Protein AF-A0A4Q3EE95-F1 (afdb_monomer)

pLDDT: mean 84.9, std 8.35, range [61.72, 96.56]

Radius of gyration: 14.56 Å; Cα contacts (8 Å, |Δi|>4): 50; chains: 1; bounding box: 34×35×35 Å

Mean predicted aligned error: 6.21 Å

Structure (mmCIF, N/CA/C/O backbone):
data_AF-A0A4Q3EE95-F1
#
_entry.id   AF-A0A4Q3EE95-F1
#
loop_
_atom_site.group_PDB
_atom_site.id
_atom_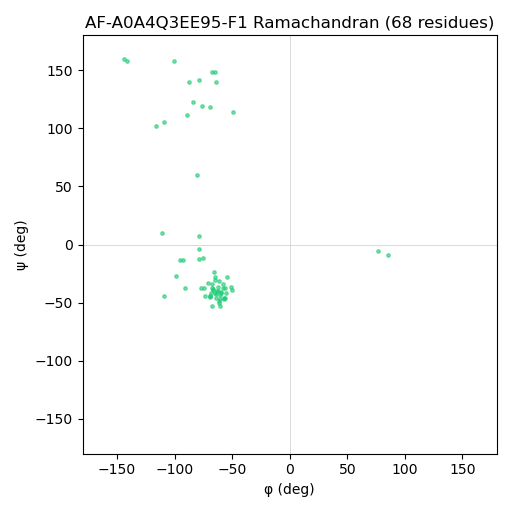site.type_symbol
_atom_site.label_atom_id
_atom_site.label_alt_id
_atom_site.label_comp_id
_atom_site.label_asym_id
_atom_site.label_entity_id
_atom_site.label_seq_id
_atom_site.pdbx_PDB_ins_code
_atom_site.Cartn_x
_atom_site.Cartn_y
_atom_site.Cartn_z
_atom_site.occupancy
_atom_site.B_iso_or_equiv
_atom_site.auth_seq_id
_atom_site.auth_comp_id
_atom_site.auth_asym_id
_atom_site.auth_atom_id
_atom_site.pdbx_PDB_model_num
ATOM 1 N N . MET A 1 1 ? -0.618 2.422 -19.414 1.00 62.16 1 MET A N 1
ATOM 2 C CA . MET A 1 1 ? 0.099 3.234 -20.420 1.00 62.16 1 MET A CA 1
ATOM 3 C C . MET A 1 1 ? 1.407 3.766 -19.847 1.00 62.16 1 MET A C 1
ATOM 5 O O . MET A 1 1 ? 1.360 4.444 -18.821 1.00 62.16 1 MET A O 1
ATOM 9 N N . PRO A 1 2 ? 2.559 3.453 -20.462 1.00 74.25 2 PRO A N 1
ATOM 10 C CA . PRO A 1 2 ? 3.879 3.867 -19.977 1.00 74.25 2 PRO A CA 1
ATOM 11 C C . PRO A 1 2 ? 3.999 5.391 -19.824 1.00 74.25 2 PRO A C 1
ATOM 13 O O . PRO A 1 2 ? 4.522 5.856 -18.817 1.00 74.25 2 PRO A O 1
ATOM 16 N N . VAL A 1 3 ? 3.394 6.170 -20.725 1.00 78.19 3 VAL A N 1
ATOM 17 C CA . VAL A 1 3 ? 3.399 7.647 -20.703 1.00 78.19 3 VAL A CA 1
ATOM 18 C C . VAL A 1 3 ? 2.828 8.230 -19.400 1.00 78.19 3 VAL A C 1
ATOM 20 O O . VAL A 1 3 ? 3.463 9.064 -18.756 1.00 78.19 3 VAL A O 1
ATOM 23 N N . LEU A 1 4 ? 1.678 7.727 -18.930 1.00 79.12 4 LEU A N 1
ATOM 24 C CA . LEU A 1 4 ? 1.100 8.142 -17.641 1.00 79.12 4 LEU A CA 1
ATOM 25 C C . LEU A 1 4 ? 2.020 7.818 -16.457 1.00 79.12 4 LEU A C 1
ATOM 27 O O . LEU A 1 4 ? 2.028 8.529 -15.451 1.00 79.12 4 LEU A O 1
ATOM 31 N N . ARG A 1 5 ? 2.791 6.735 -16.567 1.00 79.56 5 ARG A N 1
ATOM 32 C CA . ARG A 1 5 ? 3.736 6.287 -15.544 1.00 79.56 5 ARG A CA 1
ATOM 33 C C . ARG A 1 5 ? 4.917 7.251 -15.434 1.00 79.56 5 ARG A C 1
ATOM 35 O O . ARG A 1 5 ? 5.275 7.639 -14.324 1.00 79.56 5 ARG A O 1
ATOM 42 N N . PHE A 1 6 ? 5.455 7.684 -16.575 1.00 81.12 6 PHE A N 1
ATOM 43 C CA . PHE A 1 6 ? 6.508 8.697 -16.654 1.00 81.12 6 PHE A CA 1
ATOM 44 C C . PHE A 1 6 ? 6.047 10.042 -16.083 1.00 81.12 6 PHE A C 1
ATOM 46 O O . PHE A 1 6 ? 6.710 10.586 -15.199 1.00 81.12 6 PHE A O 1
ATOM 53 N N . TYR A 1 7 ? 4.871 10.533 -16.488 1.00 82.81 7 TYR A N 1
ATOM 54 C CA . TYR A 1 7 ? 4.315 11.774 -15.940 1.00 82.81 7 TYR A CA 1
ATOM 55 C C . TYR A 1 7 ? 4.184 11.721 -14.409 1.00 82.81 7 TYR A C 1
ATOM 57 O O . TYR A 1 7 ? 4.628 12.630 -13.703 1.00 82.81 7 TYR A O 1
ATOM 65 N N . LYS A 1 8 ? 3.646 10.617 -13.870 1.00 79.19 8 LYS A N 1
ATOM 66 C CA . LYS A 1 8 ? 3.504 10.43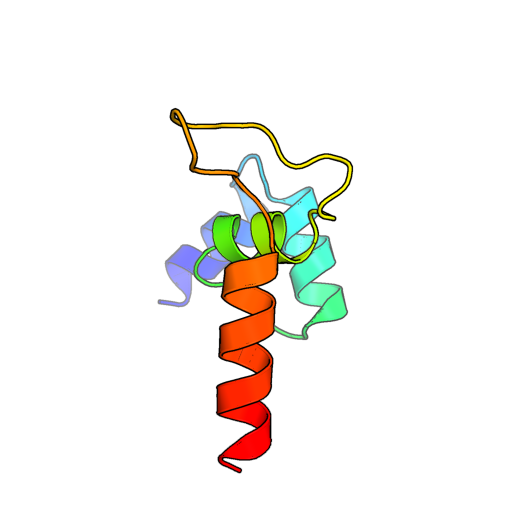1 -12.418 1.00 79.19 8 LYS A CA 1
ATOM 67 C C . LYS A 1 8 ? 4.844 10.415 -11.684 1.00 79.19 8 LYS A C 1
ATOM 69 O O . LYS A 1 8 ? 4.921 10.943 -10.575 1.00 79.19 8 LYS A O 1
ATOM 74 N N . LEU A 1 9 ? 5.885 9.846 -12.286 1.00 79.75 9 LEU A N 1
ATOM 75 C CA . LEU A 1 9 ? 7.194 9.710 -11.649 1.00 79.75 9 LEU A CA 1
ATOM 76 C C . LEU A 1 9 ? 7.998 11.018 -11.629 1.00 79.75 9 LEU A C 1
ATOM 78 O O . LEU A 1 9 ? 8.707 11.280 -10.654 1.00 79.75 9 LEU A O 1
ATOM 82 N N . TYR A 1 10 ? 7.905 11.820 -12.691 1.00 80.88 10 TYR A N 1
ATOM 83 C CA . TYR A 1 10 ? 8.780 12.980 -12.882 1.00 80.88 10 TYR A CA 1
ATOM 84 C C . TYR A 1 10 ? 8.060 14.320 -12.705 1.00 80.88 10 TYR A C 1
ATOM 86 O O . TYR A 1 10 ? 8.579 15.189 -12.004 1.00 80.88 10 TYR A O 1
ATOM 94 N N . LEU A 1 11 ? 6.862 14.481 -13.274 1.00 83.19 11 LEU A N 1
ATOM 95 C CA . LEU A 1 11 ? 6.170 15.774 -13.333 1.00 83.19 11 LEU A CA 1
ATOM 96 C C . LEU A 1 11 ? 5.103 15.953 -12.246 1.00 83.19 11 LEU A C 1
ATOM 98 O O . LEU A 1 11 ? 4.827 17.085 -11.859 1.00 83.19 11 LEU A O 1
ATOM 102 N N . SER A 1 12 ? 4.504 14.874 -11.730 1.00 84.38 12 SER A N 1
ATOM 103 C CA . SER A 1 12 ? 3.385 15.024 -10.790 1.00 84.38 12 SER A CA 1
ATOM 104 C C . SER A 1 12 ? 3.785 15.693 -9.461 1.00 84.38 12 SER A C 1
ATOM 106 O O . SER A 1 12 ? 4.888 15.455 -8.953 1.00 84.38 12 SER A O 1
ATOM 108 N N . PRO A 1 13 ? 2.876 16.449 -8.814 1.00 84.12 13 PRO A N 1
ATOM 109 C CA . PRO A 1 13 ? 3.109 17.001 -7.473 1.00 84.12 13 PRO A CA 1
ATOM 110 C C . PRO A 1 13 ? 3.416 15.909 -6.436 1.00 84.12 13 PRO A C 1
ATOM 112 O O . PRO A 1 13 ? 4.253 16.073 -5.551 1.00 84.12 13 PRO A O 1
ATOM 115 N N . SER A 1 14 ? 2.796 14.737 -6.597 1.00 84.31 14 SER A N 1
ATOM 116 C CA . SER A 1 14 ? 2.983 13.554 -5.753 1.00 84.31 14 SER A CA 1
ATOM 117 C C . SER A 1 14 ? 4.254 12.743 -6.053 1.00 84.31 14 SER A C 1
ATOM 119 O O . SER A 1 14 ? 4.425 11.664 -5.485 1.00 84.31 14 SER A O 1
ATOM 121 N N . ARG A 1 15 ? 5.164 13.224 -6.917 1.00 87.56 15 ARG A N 1
ATOM 122 C CA . ARG A 1 15 ? 6.350 12.474 -7.384 1.00 87.56 15 ARG A CA 1
ATOM 123 C C . ARG A 1 15 ? 7.198 11.866 -6.268 1.00 87.56 15 ARG A C 1
ATOM 125 O O . ARG A 1 15 ? 7.696 10.759 -6.434 1.00 87.56 15 ARG A O 1
ATOM 132 N N . LYS A 1 16 ? 7.351 12.551 -5.126 1.00 90.00 16 LYS A N 1
ATOM 133 C CA . LYS A 1 16 ? 8.126 12.038 -3.979 1.00 90.00 16 LYS A CA 1
ATOM 134 C C . LYS A 1 16 ? 7.512 10.745 -3.439 1.00 90.00 16 LYS A C 1
ATOM 136 O O . LYS A 1 16 ? 8.199 9.736 -3.337 1.00 90.00 16 LYS A O 1
ATOM 141 N N . TYR A 1 17 ? 6.204 10.761 -3.187 1.00 90.56 17 TYR A N 1
ATOM 142 C CA . TYR A 1 17 ? 5.464 9.594 -2.714 1.00 90.56 17 TYR A CA 1
ATOM 143 C C . TYR A 1 17 ? 5.460 8.467 -3.755 1.00 90.56 17 TYR A C 1
ATOM 145 O O . TYR A 1 17 ? 5.710 7.316 -3.421 1.00 90.56 17 TYR A O 1
ATOM 153 N N . VAL A 1 18 ? 5.264 8.800 -5.035 1.00 91.06 18 VAL A N 1
ATOM 154 C CA . VAL A 1 18 ? 5.285 7.813 -6.129 1.00 91.06 18 VAL A CA 1
ATOM 155 C C . VAL A 1 18 ? 6.658 7.149 -6.276 1.00 91.06 18 VAL A C 1
ATOM 157 O O . VAL A 1 18 ? 6.719 5.945 -6.508 1.00 91.06 18 VAL A O 1
ATOM 160 N N . LYS A 1 19 ? 7.756 7.901 -6.129 1.00 91.69 19 LYS A N 1
ATOM 161 C CA . LYS A 1 19 ? 9.120 7.350 -6.153 1.00 91.69 19 LYS A CA 1
ATOM 162 C C . LYS A 1 19 ? 9.370 6.400 -4.984 1.00 91.69 19 LYS A C 1
ATOM 164 O O . LYS A 1 19 ? 9.868 5.306 -5.217 1.00 91.69 19 LYS A O 1
ATOM 169 N N . LEU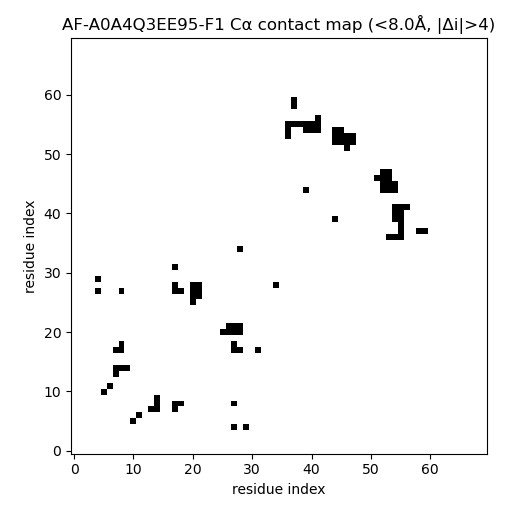 A 1 20 ? 8.976 6.782 -3.766 1.00 92.69 20 LEU A N 1
ATOM 170 C CA . LEU A 1 20 ? 9.062 5.897 -2.598 1.00 92.69 20 LEU A CA 1
ATOM 171 C C . LEU A 1 20 ? 8.289 4.599 -2.838 1.00 92.69 20 LEU A C 1
ATOM 173 O O . LEU A 1 20 ? 8.818 3.514 -2.624 1.00 92.69 20 LEU A O 1
ATOM 177 N N . LEU A 1 21 ? 7.070 4.710 -3.366 1.00 92.31 21 LEU A N 1
ATOM 178 C CA . LEU A 1 21 ? 6.245 3.544 -3.641 1.00 92.31 21 LEU A CA 1
ATOM 179 C C . LEU A 1 21 ? 6.816 2.652 -4.740 1.00 92.31 21 LEU A C 1
ATOM 181 O O . LEU A 1 21 ? 6.773 1.435 -4.616 1.00 92.31 21 LEU A O 1
ATOM 185 N N . LYS A 1 22 ? 7.391 3.249 -5.788 1.00 92.00 22 LYS A N 1
ATOM 186 C CA . LYS A 1 22 ? 8.107 2.507 -6.829 1.00 92.00 22 LYS A CA 1
ATOM 187 C C . LYS A 1 22 ? 9.286 1.733 -6.240 1.00 92.00 22 LYS A C 1
ATOM 189 O O . LYS A 1 22 ? 9.490 0.592 -6.633 1.00 92.00 22 LYS A O 1
ATOM 194 N N . ASN A 1 23 ? 10.041 2.339 -5.326 1.00 93.75 23 ASN 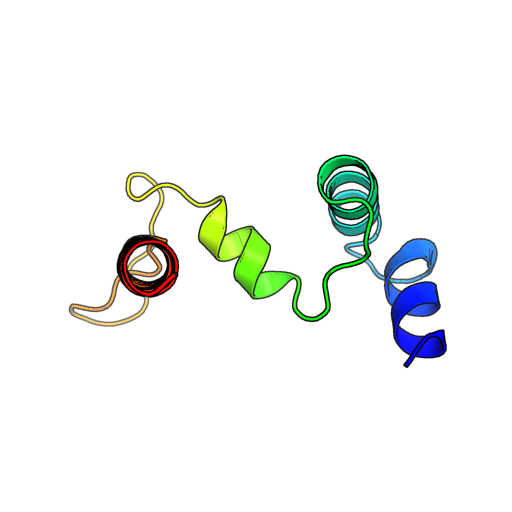A N 1
ATOM 195 C CA . ASN A 1 23 ? 11.180 1.683 -4.687 1.00 93.75 23 ASN A CA 1
ATOM 196 C C . ASN A 1 23 ? 10.738 0.525 -3.782 1.00 93.75 23 ASN A C 1
ATOM 198 O O . ASN A 1 23 ? 11.401 -0.502 -3.766 1.00 93.75 23 ASN A O 1
ATOM 202 N N . LEU A 1 24 ? 9.616 0.675 -3.071 1.00 93.06 24 LEU A N 1
ATOM 203 C CA . LEU A 1 24 ? 9.079 -0.360 -2.185 1.00 93.06 24 LEU A CA 1
ATOM 204 C C . LEU A 1 24 ? 8.433 -1.528 -2.949 1.00 93.06 24 LEU A C 1
ATOM 206 O O . LEU A 1 24 ? 8.633 -2.681 -2.596 1.00 93.06 24 LEU A O 1
ATOM 210 N N . LEU A 1 25 ? 7.635 -1.229 -3.979 1.00 91.94 25 LEU A N 1
ATOM 211 C CA . LEU A 1 25 ? 6.811 -2.216 -4.690 1.00 91.94 25 LEU A CA 1
ATOM 212 C C . LEU A 1 25 ? 7.474 -2.769 -5.960 1.00 91.94 25 LEU A C 1
ATOM 214 O O . LEU A 1 25 ? 6.954 -3.698 -6.569 1.00 91.94 25 LEU A O 1
ATOM 218 N N . GLY A 1 26 ? 8.550 -2.144 -6.444 1.00 92.00 26 GLY A N 1
ATOM 219 C CA . GLY A 1 26 ? 9.181 -2.466 -7.730 1.00 92.00 26 GLY A CA 1
ATOM 220 C C . GLY A 1 26 ? 8.426 -1.939 -8.961 1.00 92.00 26 GLY A C 1
ATOM 221 O O . GLY A 1 26 ? 8.930 -2.008 -10.082 1.00 92.00 26 GLY A O 1
ATOM 222 N N . PHE A 1 27 ? 7.238 -1.348 -8.790 1.00 90.94 27 PHE A N 1
ATOM 223 C CA . PHE A 1 27 ? 6.445 -0.790 -9.885 1.00 90.94 27 PHE A CA 1
ATOM 224 C C . PHE A 1 27 ? 5.754 0.521 -9.506 1.00 90.94 27 PHE A C 1
ATOM 226 O O . PHE A 1 27 ? 5.507 0.826 -8.344 1.00 90.94 27 PHE A O 1
ATOM 233 N N . VAL A 1 28 ? 5.404 1.326 -10.514 1.00 89.12 28 VAL A N 1
ATOM 234 C CA . VAL A 1 28 ? 4.666 2.576 -10.277 1.00 89.12 28 VAL A CA 1
ATOM 235 C C . VAL A 1 28 ? 3.167 2.274 -10.171 1.00 89.12 28 VAL A C 1
ATOM 237 O O . VAL A 1 28 ? 2.601 1.741 -11.141 1.00 89.12 28 VAL A O 1
ATOM 240 N N . PRO A 1 29 ? 2.520 2.638 -9.048 1.00 87.75 29 PRO A N 1
ATOM 241 C CA . PRO A 1 29 ? 1.107 2.371 -8.798 1.00 87.75 29 PRO A CA 1
ATOM 242 C C . PRO A 1 29 ? 0.200 3.109 -9.789 1.00 87.75 29 PRO A C 1
ATOM 244 O O . PRO A 1 29 ? 0.411 4.282 -10.111 1.00 87.75 29 PRO A O 1
ATOM 247 N N . GLY A 1 30 ? -0.855 2.429 -10.242 1.00 86.31 30 GLY A N 1
ATOM 248 C CA . GLY A 1 30 ? -1.879 3.020 -11.107 1.00 86.31 30 GLY A CA 1
ATOM 249 C C . GLY A 1 30 ? -2.700 4.086 -10.380 1.00 86.31 30 GLY A C 1
ATOM 250 O O . GLY A 1 30 ? -2.769 5.227 -10.837 1.00 86.31 30 GLY A O 1
ATOM 251 N N . ASN A 1 31 ? -3.263 3.749 -9.217 1.00 89.06 31 ASN A N 1
ATOM 252 C CA . ASN A 1 31 ? -4.054 4.666 -8.398 1.00 89.06 31 ASN A CA 1
ATOM 253 C C . ASN A 1 31 ? -3.376 4.924 -7.047 1.00 89.06 31 ASN A C 1
ATOM 255 O O . ASN A 1 31 ? -3.459 4.116 -6.131 1.00 89.06 31 ASN A O 1
ATOM 259 N N . ILE A 1 32 ? -2.732 6.083 -6.922 1.00 89.31 32 ILE A N 1
ATOM 260 C CA . ILE A 1 32 ? -1.958 6.483 -5.737 1.00 89.31 32 ILE A CA 1
ATOM 261 C C . ILE A 1 32 ? -2.858 6.641 -4.498 1.00 89.31 32 ILE A C 1
ATOM 263 O O . ILE A 1 32 ? -2.402 6.435 -3.374 1.00 89.31 32 ILE A O 1
ATOM 267 N N . MET A 1 33 ? -4.139 6.976 -4.687 1.00 88.31 33 MET A N 1
ATOM 26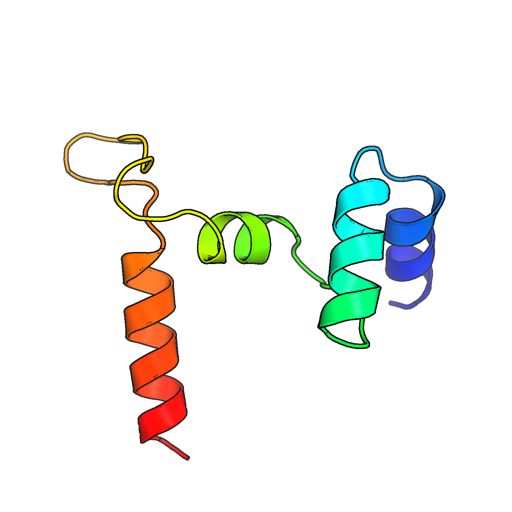8 C CA . MET A 1 33 ? -5.077 7.191 -3.582 1.00 88.31 33 MET A CA 1
ATOM 269 C C . MET A 1 33 ? -5.381 5.903 -2.818 1.00 88.31 33 MET A C 1
ATOM 271 O O . MET A 1 33 ? -5.521 5.957 -1.601 1.00 88.31 33 MET A O 1
ATOM 275 N N . LEU A 1 34 ? -5.419 4.753 -3.504 1.00 89.62 34 LEU A N 1
ATOM 276 C CA . LEU A 1 34 ? -5.631 3.453 -2.858 1.00 89.62 34 LEU A CA 1
ATOM 277 C C . LEU A 1 34 ? -4.476 3.100 -1.927 1.00 89.62 34 LEU A C 1
ATOM 279 O O . LEU A 1 34 ? -4.709 2.672 -0.806 1.00 89.62 34 LEU A O 1
ATOM 283 N N . TYR A 1 35 ? -3.240 3.362 -2.347 1.00 91.31 35 TYR A N 1
ATOM 284 C CA . TYR A 1 35 ? -2.075 3.120 -1.502 1.00 91.31 35 TYR A CA 1
ATOM 285 C C . TYR A 1 35 ? -2.034 4.082 -0.316 1.00 91.31 35 TYR A C 1
ATOM 287 O O . TYR A 1 35 ? -1.815 3.651 0.810 1.00 91.31 35 TYR A O 1
ATOM 295 N N . ARG A 1 36 ? -2.343 5.370 -0.522 1.00 89.19 36 ARG A N 1
ATOM 296 C CA . ARG A 1 36 ? -2.485 6.317 0.599 1.00 89.19 36 ARG A CA 1
ATOM 297 C C . ARG A 1 36 ? -3.554 5.875 1.596 1.00 89.19 36 ARG A C 1
ATOM 299 O O . ARG A 1 36 ? -3.371 6.081 2.791 1.00 89.19 36 ARG A O 1
ATOM 306 N N . LEU A 1 37 ? -4.657 5.303 1.111 1.00 89.62 37 LEU A N 1
ATOM 307 C CA . LEU A 1 37 ? -5.704 4.756 1.966 1.00 89.62 37 LEU A CA 1
ATOM 308 C C . LEU A 1 37 ? -5.221 3.501 2.699 1.00 89.62 37 LEU A C 1
ATOM 310 O O . LEU A 1 37 ? -5.423 3.424 3.902 1.00 89.62 37 LEU A O 1
ATOM 314 N N . ALA A 1 38 ? -4.536 2.581 2.016 1.00 90.69 38 ALA A N 1
ATOM 315 C CA . ALA A 1 38 ? -4.001 1.353 2.603 1.00 90.69 38 ALA A CA 1
ATOM 316 C C . ALA A 1 38 ? -3.003 1.624 3.744 1.00 90.69 38 ALA A C 1
ATOM 318 O O . ALA A 1 38 ? -3.073 0.976 4.783 1.00 90.69 38 ALA A O 1
ATOM 319 N N . PHE A 1 39 ? -2.129 2.627 3.593 1.00 88.19 39 PHE A N 1
ATOM 320 C CA . PHE A 1 39 ? -1.179 3.034 4.640 1.00 88.19 39 PHE A CA 1
ATOM 321 C C . PHE A 1 39 ? -1.797 3.896 5.751 1.00 88.19 39 PHE A C 1
ATOM 323 O O . PHE A 1 39 ? -1.099 4.258 6.700 1.00 88.19 39 PHE A O 1
ATOM 330 N N . ARG A 1 40 ? -3.080 4.270 5.662 1.00 85.81 40 ARG A N 1
ATOM 331 C CA . ARG A 1 40 ? -3.726 5.040 6.725 1.00 85.81 40 ARG A CA 1
ATOM 332 C C . ARG A 1 40 ? -4.334 4.109 7.763 1.00 85.81 40 ARG A C 1
ATOM 334 O O . ARG A 1 40 ? -5.363 3.491 7.524 1.00 85.81 40 ARG A O 1
ATOM 341 N N . HIS A 1 41 ? -3.743 4.122 8.949 1.00 83.44 41 HIS A N 1
ATOM 342 C CA . HIS A 1 41 ? -4.243 3.380 10.097 1.00 83.44 41 HIS A CA 1
ATOM 343 C C . HIS A 1 41 ? -5.588 3.924 10.621 1.00 83.44 41 HIS A C 1
ATOM 345 O O . HIS A 1 41 ? -5.842 5.136 10.594 1.00 83.44 41 HIS A O 1
ATOM 351 N N . LYS A 1 42 ? -6.422 3.028 11.173 1.00 78.62 42 LYS A N 1
ATOM 352 C CA . LYS A 1 42 ? -7.764 3.320 11.715 1.00 78.62 42 LYS A CA 1
ATOM 353 C C . LYS A 1 42 ? -7.802 4.432 12.768 1.00 78.62 42 LYS A C 1
ATOM 355 O O . LYS A 1 42 ? -8.803 5.135 12.874 1.00 78.62 42 LYS A O 1
ATOM 360 N N . SER A 1 43 ? -6.714 4.636 13.516 1.00 80.06 43 SER A N 1
ATOM 361 C CA . SER A 1 43 ? -6.629 5.685 14.547 1.00 80.06 43 SER A CA 1
ATOM 362 C C . SER A 1 43 ? -6.681 7.108 13.983 1.00 80.06 43 SER A C 1
ATOM 364 O O . SER A 1 43 ? -7.071 8.027 14.693 1.00 80.06 43 SER A O 1
ATOM 366 N N . VAL A 1 44 ? -6.320 7.294 12.709 1.00 81.44 44 VAL A N 1
ATOM 367 C CA . VAL A 1 44 ? -6.292 8.603 12.027 1.00 81.44 44 VAL A CA 1
ATOM 368 C C . VAL A 1 44 ? -7.395 8.688 10.957 1.00 81.44 44 VAL A C 1
ATOM 370 O O . VAL A 1 44 ? -7.426 9.597 10.122 1.00 81.44 44 VAL A O 1
ATOM 373 N N . ALA A 1 45 ? -8.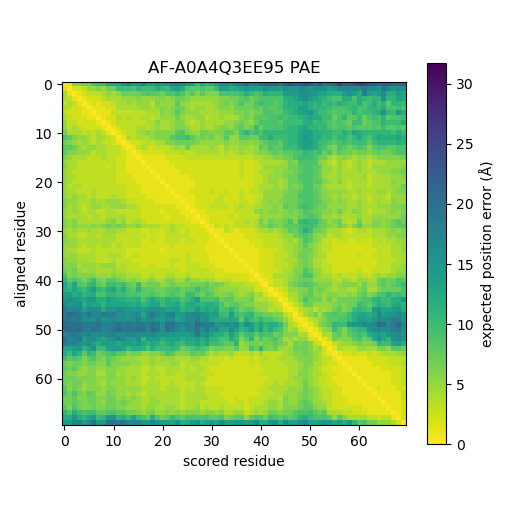311 7.716 10.928 1.00 77.31 45 ALA A N 1
ATOM 374 C CA . ALA A 1 45 ? -9.381 7.675 9.943 1.00 77.31 45 ALA A CA 1
ATOM 375 C C . ALA A 1 45 ? -10.393 8.804 10.196 1.00 77.31 45 ALA A C 1
ATOM 377 O O . ALA A 1 45 ? -11.068 8.850 11.223 1.00 77.31 45 ALA A O 1
ATOM 378 N N . GLN A 1 46 ? -10.528 9.706 9.223 1.00 75.31 46 GLN A N 1
ATOM 379 C CA . GLN A 1 46 ? -11.518 10.782 9.266 1.00 75.31 46 GLN A CA 1
ATOM 380 C C . G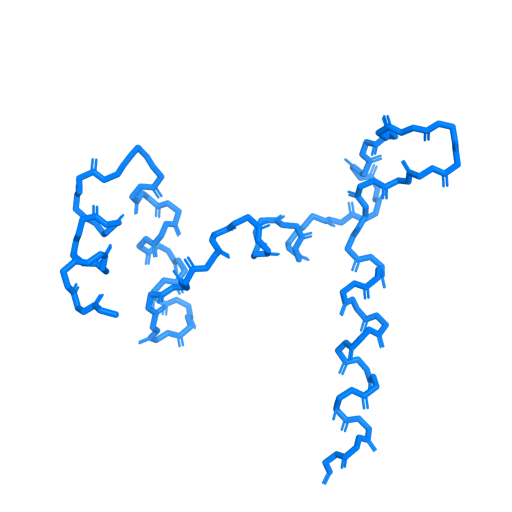LN A 1 46 ? -12.908 10.261 8.889 1.00 75.31 46 GLN A C 1
ATOM 382 O O . GLN A 1 46 ? -13.054 9.440 7.979 1.00 75.31 46 GLN A O 1
ATOM 387 N N . VAL A 1 47 ? -13.937 10.766 9.564 1.00 73.75 47 VAL A N 1
ATOM 388 C CA . VAL A 1 47 ? -15.339 10.495 9.224 1.00 73.75 47 VAL A CA 1
ATOM 389 C C . VAL A 1 47 ? -15.70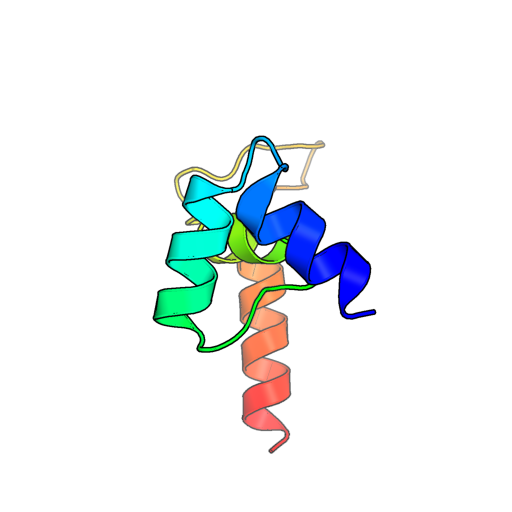2 11.322 7.988 1.00 73.75 47 VAL A C 1
ATOM 391 O O . VAL A 1 47 ? -15.608 12.544 8.021 1.00 73.75 47 VAL A O 1
ATOM 394 N N . ILE A 1 48 ? -16.085 10.666 6.889 1.00 73.50 48 ILE A N 1
ATOM 395 C CA . ILE A 1 48 ? -16.455 11.347 5.629 1.00 73.50 48 ILE A CA 1
ATOM 396 C C . ILE A 1 48 ? -17.958 11.640 5.593 1.00 73.50 48 ILE A C 1
ATOM 398 O O . ILE A 1 48 ? -18.387 12.665 5.074 1.00 73.50 48 ILE A O 1
ATOM 402 N N . LYS A 1 49 ? -18.770 10.720 6.124 1.00 74.31 49 LYS A N 1
ATOM 403 C CA . LYS A 1 49 ? -20.232 10.834 6.252 1.00 74.31 49 LYS A CA 1
ATOM 404 C C . LYS A 1 49 ? -20.664 10.173 7.560 1.00 74.31 49 LYS A C 1
ATOM 406 O O . LYS A 1 49 ? -19.919 9.345 8.081 1.00 74.31 49 LYS A O 1
ATOM 411 N N . LYS A 1 50 ? -21.853 10.500 8.087 1.00 61.72 50 LYS A N 1
ATOM 412 C CA . LYS A 1 50 ? -22.418 9.813 9.269 1.00 61.72 50 LYS A CA 1
ATOM 413 C C . LYS A 1 50 ? -22.339 8.291 9.062 1.00 61.72 50 LYS A C 1
ATOM 415 O O . LYS A 1 50 ? -22.948 7.769 8.137 1.00 61.72 50 LYS A O 1
ATOM 420 N N . GLY A 1 51 ? -21.532 7.614 9.881 1.00 64.69 51 GLY A N 1
ATOM 421 C CA . GLY A 1 51 ? -21.305 6.164 9.820 1.00 64.69 51 GLY A CA 1
ATOM 422 C C . GLY A 1 51 ? -20.227 5.676 8.837 1.00 64.69 51 GLY A C 1
ATOM 423 O O . GLY A 1 51 ? -19.850 4.513 8.901 1.00 64.69 51 GLY A O 1
ATOM 424 N N . VAL A 1 52 ? -19.674 6.532 7.969 1.00 66.25 52 VAL A N 1
ATOM 425 C CA . VAL A 1 52 ? -18.643 6.149 6.986 1.00 66.25 52 VAL A CA 1
ATOM 426 C C . VAL A 1 52 ? -17.295 6.749 7.376 1.00 66.25 52 VAL A C 1
ATOM 428 O O . VAL A 1 52 ? -17.048 7.947 7.199 1.00 66.25 52 VAL A O 1
ATOM 431 N N . LYS A 1 53 ? -16.400 5.897 7.885 1.00 70.50 53 LYS A N 1
ATOM 432 C CA . LYS A 1 53 ? -14.999 6.241 8.156 1.00 70.50 53 LYS A CA 1
ATOM 433 C C . LYS A 1 53 ? -14.134 6.010 6.920 1.00 70.50 53 LYS A C 1
ATOM 435 O O . LYS A 1 53 ? -14.270 5.004 6.228 1.00 70.50 53 LYS A O 1
ATOM 440 N N . ASN A 1 54 ? -13.199 6.921 6.672 1.00 72.56 54 ASN A N 1
ATOM 441 C CA . ASN A 1 54 ? -12.169 6.777 5.647 1.00 72.56 54 ASN A CA 1
ATOM 442 C C . ASN A 1 54 ? -11.011 5.899 6.155 1.00 72.56 54 ASN A C 1
ATOM 444 O O . ASN A 1 54 ? -9.883 6.370 6.305 1.00 72.56 54 ASN A O 1
ATOM 448 N N . SER A 1 55 ? -11.318 4.655 6.506 1.00 79.94 55 SER A N 1
ATOM 449 C CA . SER A 1 55 ? -10.392 3.702 7.124 1.00 79.94 55 SER A CA 1
ATOM 450 C C . SER A 1 55 ? -9.850 2.698 6.102 1.00 79.94 55 SER A C 1
ATOM 452 O O . SER A 1 55 ? -10.478 2.470 5.064 1.00 79.94 55 SER A O 1
ATOM 454 N N . ASN A 1 56 ? -8.697 2.094 6.392 1.00 87.38 56 ASN A N 1
ATOM 455 C CA . ASN A 1 56 ? -8.132 1.003 5.594 1.00 87.38 56 ASN A CA 1
ATOM 456 C C . ASN A 1 56 ? -8.849 -0.345 5.813 1.00 87.38 56 ASN A C 1
ATOM 458 O O . ASN A 1 56 ? -8.670 -1.241 4.998 1.00 87.38 56 ASN A O 1
ATOM 462 N N . GLU A 1 57 ? -9.717 -0.461 6.824 1.00 87.00 57 GLU A N 1
ATOM 463 C CA . GLU A 1 57 ? -10.424 -1.698 7.216 1.00 87.00 57 GLU A CA 1
ATOM 464 C C . GLU A 1 57 ? -11.126 -2.418 6.050 1.00 87.00 57 GLU A C 1
ATOM 466 O O . GLU A 1 57 ? -11.093 -3.638 5.947 1.00 87.00 57 GLU A O 1
ATOM 471 N N . ARG A 1 58 ? -11.741 -1.676 5.118 1.00 89.69 58 ARG A N 1
ATOM 472 C CA . ARG A 1 58 ? -12.402 -2.286 3.947 1.00 89.69 58 ARG A CA 1
ATOM 473 C C . ARG A 1 58 ? -11.416 -2.863 2.933 1.00 89.69 58 ARG A C 1
ATOM 475 O O . ARG A 1 58 ? -11.756 -3.815 2.241 1.00 89.69 58 ARG A O 1
ATOM 482 N N . LEU A 1 59 ? -10.244 -2.240 2.793 1.00 91.62 59 LEU A N 1
ATOM 483 C CA . LEU A 1 59 ? -9.185 -2.749 1.922 1.00 91.62 59 LEU A CA 1
ATOM 484 C C . LEU A 1 59 ? -8.509 -3.963 2.558 1.00 91.62 59 LEU A C 1
ATOM 486 O O . LEU A 1 59 ? -8.193 -4.897 1.836 1.00 91.62 59 LEU A O 1
ATOM 490 N N . GLU A 1 60 ? -8.330 -3.948 3.879 1.00 91.38 60 GLU A N 1
ATOM 491 C CA . GLU A 1 60 ? -7.811 -5.074 4.662 1.00 91.38 60 GLU A CA 1
ATOM 492 C C . GLU A 1 60 ? -8.724 -6.298 4.524 1.00 91.38 60 GLU A C 1
ATOM 494 O O . GLU A 1 60 ? -8.275 -7.321 4.024 1.00 91.38 60 GLU A O 1
ATOM 499 N N . PHE A 1 61 ? -10.030 -6.144 4.780 1.00 93.00 61 PHE A N 1
ATOM 500 C CA . PHE A 1 61 ? -11.015 -7.219 4.600 1.00 93.00 61 PHE A CA 1
ATOM 501 C C . PHE A 1 61 ? -11.016 -7.811 3.179 1.00 93.00 61 PHE A C 1
ATOM 503 O O . PHE A 1 61 ? -11.107 -9.022 2.996 1.00 93.00 61 PHE A O 1
ATOM 510 N N . LEU A 1 62 ? -10.909 -6.959 2.152 1.00 93.38 62 LEU A N 1
ATOM 511 C CA . LEU A 1 62 ? -10.804 -7.422 0.767 1.00 93.38 62 LEU A CA 1
ATOM 512 C C . LEU A 1 62 ? -9.483 -8.164 0.513 1.00 93.38 62 LEU A C 1
ATOM 514 O O . LEU A 1 62 ? -9.473 -9.154 -0.212 1.00 93.38 62 LEU A O 1
ATOM 518 N N . GLY A 1 63 ? -8.381 -7.679 1.087 1.00 93.88 63 GLY A N 1
ATOM 519 C CA . GLY A 1 63 ? -7.071 -8.316 0.998 1.00 93.88 63 GLY A CA 1
ATOM 520 C C . GLY A 1 63 ? -7.084 -9.721 1.589 1.00 93.88 63 GLY A C 1
ATOM 521 O O . GLY A 1 63 ? -6.639 -10.648 0.917 1.00 93.88 63 GLY A O 1
ATOM 522 N N . ASP A 1 64 ? -7.671 -9.887 2.774 1.00 95.25 64 ASP A N 1
ATOM 523 C CA . ASP A 1 64 ? -7.809 -11.188 3.437 1.00 95.25 64 ASP A CA 1
ATOM 524 C C . ASP A 1 64 ? -8.629 -12.167 2.591 1.00 95.25 64 ASP A C 1
ATOM 526 O O . ASP A 1 64 ? -8.232 -13.316 2.409 1.00 95.25 64 ASP A O 1
ATOM 530 N N . ALA A 1 65 ? -9.737 -11.703 2.002 1.00 96.56 65 ALA A N 1
ATOM 531 C CA . ALA A 1 65 ? -10.560 -12.528 1.118 1.00 96.56 65 ALA A CA 1
ATOM 532 C C . ALA A 1 65 ? -9.801 -12.986 -0.140 1.00 96.56 65 ALA A C 1
ATOM 534 O O . ALA A 1 65 ? -9.938 -14.133 -0.558 1.00 96.56 65 ALA A O 1
ATOM 535 N N . VAL A 1 66 ? -8.986 -12.108 -0.738 1.00 95.56 66 VAL A N 1
ATOM 536 C CA . VAL A 1 66 ? -8.155 -12.457 -1.901 1.00 95.56 66 VAL A CA 1
ATOM 537 C C . VAL A 1 66 ? -7.041 -13.427 -1.506 1.00 95.56 66 VAL A C 1
ATOM 539 O O . VAL A 1 66 ? -6.844 -14.422 -2.200 1.00 95.56 66 VAL A O 1
ATOM 542 N N . LEU A 1 67 ? -6.343 -13.178 -0.394 1.00 93.50 67 LEU A N 1
ATOM 543 C CA . LEU A 1 67 ? -5.282 -14.057 0.107 1.00 93.50 67 LEU A CA 1
ATOM 544 C C . LEU A 1 67 ? -5.803 -15.433 0.538 1.00 93.50 67 LEU A C 1
ATOM 546 O O . LEU A 1 67 ? -5.078 -16.408 0.416 1.00 93.50 67 LEU A O 1
ATOM 550 N N . GLY A 1 68 ? -7.043 -15.521 1.017 1.00 93.00 68 GLY A N 1
ATOM 551 C CA . GLY A 1 68 ? -7.687 -16.795 1.343 1.00 93.00 68 GLY A CA 1
ATOM 552 C C . GLY A 1 68 ? -8.236 -17.554 0.129 1.00 93.00 68 GLY A C 1
ATOM 553 O O . GLY A 1 68 ? -8.626 -18.708 0.270 1.00 93.00 68 GLY A O 1
ATOM 554 N N . SER A 1 69 ? -8.313 -16.910 -1.041 1.00 93.44 69 SER A N 1
ATOM 555 C CA . SER A 1 69 ? -8.824 -17.514 -2.284 1.00 93.44 69 SER A CA 1
ATOM 556 C C . SER A 1 69 ? -7.746 -18.142 -3.169 1.00 93.44 69 SER A C 1
ATOM 558 O O . SER A 1 69 ? -8.086 -18.838 -4.127 1.00 93.44 69 SER A O 1
ATOM 560 N N . VAL A 1 70 ? -6.474 -17.853 -2.879 1.00 78.00 70 VAL A N 1
ATOM 561 C CA . VAL A 1 70 ? -5.295 -18.396 -3.571 1.00 78.00 70 VAL A CA 1
ATOM 562 C C . VAL A 1 70 ? -4.749 -19.614 -2.843 1.00 78.00 70 VAL A C 1
ATOM 564 O O . VAL A 1 70 ? -4.243 -20.505 -3.557 1.00 78.00 70 VAL A O 1
#

Solvent-accessible surface area (backbone atoms only — not comparable to full-atom values): 4262 Å² total; per-residue (Å²): 112,71,68,63,52,52,44,43,51,70,70,36,92,59,15,70,62,4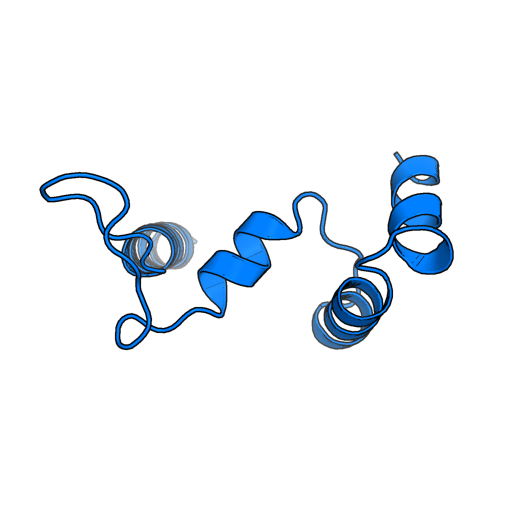3,46,54,46,22,70,75,70,76,46,75,72,89,60,63,66,59,55,57,41,62,74,36,55,66,94,74,38,51,74,79,47,98,93,40,63,62,43,21,63,67,59,49,56,52,48,53,56,54,66,73,71,111

Sequence (70 aa):
MPVLRFYKLYLSPSRKYVKLLKNLLGFVPGNIMLYRLAFRHKSVAQVIKKGVKNSNERLEFLGDAVLGSV

Foldseek 3Di:
DVVVQVCCCPPDPCNVVQVVVCVVVVGGDPDVVLVVLLPDAPVPWDAPDVVDTSHNVVVVVVVVVVVVVD

Secondary structure (DSSP, 8-state):
-HHHHHHHHHTSTTHHHHHHHHHHHSS--S-HHHHHHHT--GGGPPEEETTEE--SHHHHHHHHHHHTT-